Protein AF-A0A1H0C6Y5-F1 (afdb_monomer)

Foldseek 3Di:
DDPPCALVNLLVLLVVLLVLLVVLQVQLVCQQCVLVVVLCQLPDDDPSNPQDDPVSVVVSVVSVVSNVVSNVSSVVSNVSSVVSNVSSVVSNVSSVVNVVVVPD

Solvent-accessible surface area (backbone atoms only — not comparable to full-atom values): 5390 Å² total; per-residue (Å²): 139,75,82,72,70,46,40,67,52,27,42,50,54,20,50,55,27,43,52,51,20,52,52,29,44,57,50,20,63,55,43,39,57,66,42,52,64,62,39,55,58,49,66,34,63,77,95,66,42,83,62,70,58,75,66,39,53,54,50,37,52,52,48,47,52,50,34,52,53,30,36,50,54,17,51,51,31,44,53,49,22,51,51,29,44,52,50,19,51,52,29,40,53,52,17,56,54,45,53,66,64,72,72,116

Structure (mmCIF, N/CA/C/O backbone):
data_AF-A0A1H0C6Y5-F1
#
_entry.id   AF-A0A1H0C6Y5-F1
#
loop_
_atom_site.group_PDB
_atom_site.id
_atom_site.type_symbol
_atom_site.label_atom_id
_atom_site.label_alt_id
_atom_site.label_comp_id
_atom_site.label_asym_id
_atom_site.label_entity_id
_atom_site.label_seq_id
_atom_site.pdbx_PDB_ins_code
_atom_site.Cartn_x
_atom_site.Cartn_y
_atom_site.Cartn_z
_atom_site.occupancy
_atom_site.B_iso_or_equiv
_atom_site.auth_seq_id
_atom_site.auth_comp_id
_atom_site.auth_asym_id
_atom_site.auth_atom_id
_atom_site.pdbx_PDB_model_num
ATOM 1 N N . MET A 1 1 ? 29.349 15.113 -18.185 1.00 39.47 1 MET A N 1
ATOM 2 C CA . MET A 1 1 ? 28.407 14.756 -19.264 1.00 39.47 1 MET A CA 1
ATOM 3 C C . MET A 1 1 ? 28.394 13.240 -19.292 1.00 39.47 1 MET A C 1
ATOM 5 O O . MET A 1 1 ? 29.252 12.655 -19.919 1.00 39.47 1 MET A O 1
ATOM 9 N N . GLY A 1 2 ? 27.745 12.603 -18.328 1.00 46.69 2 GLY A N 1
ATOM 10 C CA . GLY A 1 2 ? 26.299 12.424 -18.304 1.00 46.69 2 GLY A CA 1
ATOM 11 C C . GLY A 1 2 ? 26.091 11.003 -18.797 1.00 46.69 2 GLY A C 1
ATOM 12 O O . GLY A 1 2 ? 25.801 10.836 -19.972 1.00 46.69 2 GLY A O 1
ATOM 13 N N . ASP A 1 3 ? 26.404 10.030 -17.934 1.00 46.56 3 ASP A N 1
ATOM 14 C CA . ASP A 1 3 ? 26.185 8.611 -18.199 1.00 46.56 3 ASP A CA 1
ATOM 15 C C . ASP A 1 3 ? 24.735 8.454 -18.651 1.00 46.56 3 ASP A C 1
ATOM 17 O O . ASP A 1 3 ? 23.801 8.573 -17.854 1.00 46.56 3 ASP A O 1
ATOM 21 N N . ASP A 1 4 ? 24.541 8.253 -19.952 1.00 57.56 4 ASP A N 1
ATOM 22 C CA . ASP A 1 4 ? 23.338 7.613 -20.442 1.00 57.56 4 ASP A CA 1
ATOM 23 C C . ASP A 1 4 ? 23.279 6.282 -19.695 1.00 57.56 4 ASP A C 1
ATOM 25 O O . ASP A 1 4 ? 24.073 5.381 -19.971 1.00 57.56 4 ASP A O 1
ATOM 29 N N . ASP A 1 5 ? 22.410 6.189 -18.680 1.00 66.31 5 ASP A N 1
ATOM 30 C CA . ASP A 1 5 ? 22.129 4.932 -17.994 1.00 66.31 5 ASP A CA 1
ATOM 31 C C . ASP A 1 5 ? 21.929 3.877 -19.084 1.00 66.31 5 ASP A C 1
ATOM 33 O O . ASP A 1 5 ? 20.954 3.937 -19.841 1.00 66.31 5 ASP A O 1
ATOM 37 N N . SER A 1 6 ? 22.881 2.947 -19.203 1.00 86.44 6 SER A N 1
ATOM 38 C CA . SER A 1 6 ? 22.817 1.907 -20.226 1.00 86.44 6 SER A CA 1
ATOM 39 C C . SER A 1 6 ? 21.456 1.210 -20.162 1.00 86.44 6 SER A C 1
ATOM 41 O O . SER A 1 6 ? 20.838 1.112 -19.096 1.00 86.44 6 SER A O 1
ATOM 43 N N . ALA A 1 7 ? 20.970 0.674 -21.282 1.00 89.94 7 ALA A N 1
ATOM 44 C CA . ALA A 1 7 ? 19.690 -0.033 -21.298 1.00 89.94 7 ALA A CA 1
ATOM 45 C C . ALA A 1 7 ? 19.621 -1.154 -20.236 1.00 89.94 7 ALA A C 1
ATOM 47 O O . ALA A 1 7 ? 18.554 -1.442 -19.690 1.00 89.94 7 ALA A O 1
ATOM 48 N N . ALA A 1 8 ? 20.766 -1.756 -19.899 1.00 91.06 8 ALA A N 1
ATOM 49 C CA . ALA A 1 8 ? 20.901 -2.702 -18.797 1.00 91.06 8 ALA A CA 1
ATOM 50 C C . ALA A 1 8 ? 20.633 -2.061 -17.421 1.00 91.06 8 ALA A C 1
ATOM 52 O O . ALA A 1 8 ? 19.880 -2.625 -16.625 1.00 91.06 8 ALA A O 1
ATOM 53 N N . GLU A 1 9 ? 21.179 -0.875 -17.147 1.00 92.81 9 GLU A N 1
ATOM 54 C CA . GLU A 1 9 ? 20.959 -0.156 -15.886 1.00 92.81 9 GLU A CA 1
ATOM 55 C C . GLU A 1 9 ? 19.504 0.308 -15.736 1.00 92.81 9 GLU A C 1
ATOM 57 O O . GLU A 1 9 ? 18.890 0.119 -14.683 1.00 92.81 9 GLU A O 1
ATOM 62 N N . LEU A 1 10 ? 18.898 0.820 -16.810 1.00 94.56 10 LEU A N 1
ATOM 63 C CA . LEU A 1 10 ? 17.480 1.194 -16.822 1.00 94.56 10 LEU A CA 1
ATOM 64 C C . LEU A 1 10 ? 16.574 -0.004 -16.492 1.00 94.56 10 LEU A C 1
ATOM 66 O O . LEU A 1 10 ? 15.675 0.103 -15.651 1.00 94.56 10 LEU A O 1
ATOM 70 N N . ARG A 1 11 ? 16.848 -1.174 -17.085 1.00 94.50 11 ARG A N 1
ATOM 71 C CA . ARG A 1 11 ? 16.137 -2.427 -16.773 1.00 94.50 11 ARG A CA 1
ATOM 72 C C . ARG A 1 11 ? 16.362 -2.882 -15.338 1.00 94.50 11 ARG A C 1
ATOM 74 O O . ARG A 1 11 ? 15.408 -3.293 -14.677 1.00 94.50 11 ARG A O 1
ATOM 81 N N . ARG A 1 12 ? 17.595 -2.783 -14.831 1.00 96.19 12 ARG A N 1
ATOM 82 C CA . ARG A 1 12 ? 17.921 -3.126 -13.439 1.00 96.19 12 ARG A CA 1
ATOM 83 C C . ARG A 1 12 ? 17.095 -2.282 -12.471 1.00 96.19 12 ARG A C 1
ATOM 85 O O . ARG A 1 12 ? 16.435 -2.827 -11.585 1.00 96.19 12 ARG A O 1
ATOM 92 N N . ARG A 1 13 ? 17.065 -0.963 -12.676 1.00 96.81 13 ARG A N 1
ATOM 93 C CA . ARG A 1 13 ? 16.271 -0.021 -11.873 1.00 96.81 13 ARG A CA 1
ATOM 94 C C . ARG A 1 13 ? 14.771 -0.319 -11.954 1.00 96.81 13 ARG A C 1
ATOM 96 O O . ARG A 1 13 ? 14.101 -0.330 -10.921 1.00 96.81 13 ARG A O 1
ATOM 103 N N . ALA A 1 14 ? 14.251 -0.626 -13.144 1.00 97.25 14 ALA A N 1
ATOM 104 C CA . ALA A 1 14 ? 12.861 -1.047 -13.317 1.00 97.25 14 ALA A CA 1
ATOM 105 C C . ALA A 1 14 ? 12.537 -2.323 -12.516 1.00 97.25 14 ALA A C 1
ATOM 107 O O . ALA A 1 14 ? 11.495 -2.399 -11.861 1.00 97.25 14 ALA A O 1
ATOM 108 N N . GLY A 1 15 ? 13.446 -3.304 -12.512 1.00 97.50 15 GLY A N 1
ATOM 109 C CA . GLY A 1 15 ? 13.334 -4.522 -11.704 1.00 97.50 15 GLY A CA 1
ATOM 110 C C . GLY A 1 15 ? 13.233 -4.226 -10.206 1.00 97.50 15 GLY A C 1
ATOM 111 O O . GLY A 1 15 ? 12.286 -4.667 -9.554 1.00 97.50 15 GLY A O 1
ATOM 112 N N . VAL A 1 16 ? 14.135 -3.389 -9.682 1.00 98.12 16 VAL A N 1
ATOM 113 C CA . VAL A 1 16 ? 14.128 -2.973 -8.267 1.00 98.12 16 VAL A CA 1
ATOM 114 C C . VAL A 1 16 ? 12.802 -2.313 -7.878 1.00 98.12 16 VAL A C 1
ATOM 116 O O . VAL A 1 16 ? 12.240 -2.628 -6.826 1.00 98.12 16 VAL A O 1
ATOM 119 N N . LEU A 1 17 ? 12.264 -1.436 -8.730 1.00 98.06 17 LEU A N 1
ATOM 120 C CA . LEU A 1 17 ? 10.974 -0.782 -8.493 1.00 98.06 17 LEU A CA 1
ATOM 121 C C . LEU A 1 17 ? 9.808 -1.779 -8.470 1.00 98.06 17 LEU A C 1
ATOM 123 O O . LEU A 1 17 ? 8.910 -1.660 -7.633 1.00 98.06 17 LEU A O 1
ATOM 127 N N . ARG A 1 18 ? 9.818 -2.796 -9.338 1.00 97.81 18 ARG A N 1
ATOM 128 C CA . ARG A 1 18 ? 8.792 -3.850 -9.316 1.00 97.81 18 ARG A CA 1
ATOM 129 C C . ARG A 1 18 ? 8.862 -4.709 -8.066 1.00 97.81 18 ARG A C 1
ATOM 131 O O . ARG A 1 18 ? 7.816 -5.033 -7.501 1.00 97.81 18 ARG A O 1
ATOM 138 N N . ASP A 1 19 ? 10.062 -5.054 -7.620 1.00 98.19 19 ASP A N 1
ATOM 139 C CA . ASP A 1 19 ? 10.242 -5.823 -6.392 1.00 98.19 19 ASP A CA 1
ATOM 140 C C . ASP A 1 19 ? 9.835 -5.010 -5.160 1.00 98.19 19 ASP A C 1
ATOM 142 O O . ASP A 1 19 ? 9.163 -5.532 -4.267 1.00 98.19 19 ASP A O 1
ATOM 146 N N . ALA A 1 20 ? 10.149 -3.711 -5.131 1.00 97.75 20 ALA A N 1
ATOM 147 C CA . ALA A 1 20 ? 9.635 -2.794 -4.118 1.00 97.75 20 ALA A CA 1
ATOM 148 C C . ALA A 1 20 ? 8.097 -2.760 -4.120 1.00 97.75 20 ALA A C 1
ATOM 150 O O . ALA A 1 20 ? 7.483 -2.954 -3.071 1.00 97.75 20 ALA A O 1
ATOM 151 N N . ALA A 1 21 ? 7.466 -2.633 -5.292 1.00 98.19 21 ALA A N 1
ATOM 152 C CA . ALA A 1 21 ? 6.009 -2.631 -5.417 1.00 98.19 21 ALA A CA 1
ATOM 153 C C . ALA A 1 21 ? 5.372 -3.953 -4.966 1.00 98.19 21 ALA A C 1
ATOM 155 O O . ALA A 1 21 ? 4.321 -3.945 -4.325 1.00 98.19 21 ALA A O 1
ATOM 156 N N . ARG A 1 22 ? 6.005 -5.096 -5.259 1.00 97.88 22 ARG A N 1
ATOM 157 C CA . ARG A 1 22 ? 5.553 -6.409 -4.775 1.00 97.88 22 ARG A CA 1
ATOM 158 C C . ARG A 1 22 ? 5.598 -6.475 -3.248 1.00 97.88 22 ARG A C 1
ATOM 160 O O . ARG A 1 22 ? 4.611 -6.866 -2.631 1.00 97.88 22 ARG A O 1
ATOM 167 N N . ARG A 1 23 ? 6.709 -6.054 -2.638 1.00 97.50 23 ARG A N 1
ATOM 168 C CA . ARG A 1 23 ? 6.858 -6.030 -1.174 1.00 97.50 23 ARG A CA 1
ATOM 169 C C . ARG A 1 23 ? 5.841 -5.104 -0.509 1.00 97.50 23 ARG A C 1
ATOM 171 O O . ARG A 1 23 ? 5.222 -5.514 0.466 1.00 97.50 23 ARG A O 1
ATOM 178 N N . ALA A 1 24 ? 5.615 -3.914 -1.064 1.00 97.00 24 ALA A N 1
ATOM 179 C CA . ALA A 1 24 ? 4.618 -2.977 -0.547 1.00 97.00 24 ALA A CA 1
ATOM 180 C C . ALA A 1 24 ? 3.195 -3.550 -0.594 1.00 97.00 24 ALA A C 1
ATOM 182 O O . ALA A 1 24 ? 2.476 -3.451 0.394 1.00 97.00 24 ALA A O 1
ATOM 183 N N . ARG A 1 25 ? 2.804 -4.225 -1.684 1.00 97.00 25 ARG A N 1
ATOM 184 C CA . ARG A 1 25 ? 1.496 -4.904 -1.773 1.00 97.00 25 ARG A CA 1
ATOM 185 C C . ARG A 1 25 ? 1.333 -5.996 -0.719 1.00 97.00 25 ARG A C 1
ATOM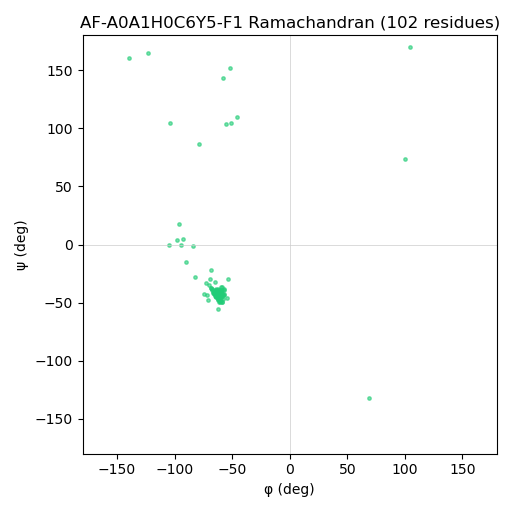 187 O O . ARG A 1 25 ? 0.288 -6.066 -0.081 1.00 97.00 25 ARG A O 1
ATOM 194 N N . ASN A 1 26 ? 2.365 -6.813 -0.513 1.00 95.69 26 ASN A N 1
ATOM 195 C CA . ASN A 1 26 ? 2.335 -7.868 0.501 1.00 95.69 26 ASN A CA 1
ATOM 196 C C . ASN A 1 26 ? 2.217 -7.283 1.917 1.00 95.69 26 ASN A C 1
ATOM 198 O O . ASN A 1 26 ? 1.427 -7.771 2.721 1.00 95.69 26 ASN A O 1
ATOM 202 N N . ALA A 1 27 ? 2.964 -6.215 2.209 1.00 95.19 27 ALA A N 1
ATOM 203 C CA . ALA A 1 27 ? 2.881 -5.523 3.491 1.00 95.19 27 ALA A CA 1
ATOM 204 C C . ALA A 1 27 ? 1.501 -4.880 3.705 1.00 95.19 27 ALA A C 1
ATOM 206 O O . ALA A 1 27 ? 0.912 -5.043 4.770 1.00 95.19 27 ALA A O 1
ATOM 207 N N . ALA A 1 28 ? 0.953 -4.212 2.685 1.00 95.38 28 ALA A N 1
ATOM 208 C CA . ALA A 1 28 ? -0.370 -3.596 2.739 1.00 95.38 28 ALA A CA 1
ATOM 209 C C . ALA A 1 28 ? -1.481 -4.624 3.004 1.00 95.38 28 ALA A C 1
ATOM 211 O O . ALA A 1 28 ? -2.364 -4.364 3.819 1.00 95.38 28 ALA A O 1
ATOM 212 N N . ALA A 1 29 ? -1.409 -5.804 2.377 1.00 91.56 29 ALA A N 1
ATOM 213 C CA . ALA A 1 29 ? -2.368 -6.884 2.603 1.00 91.56 29 ALA A CA 1
ATOM 214 C C . ALA A 1 29 ? -2.365 -7.376 4.061 1.00 91.56 29 ALA A C 1
ATOM 216 O O . ALA A 1 29 ? -3.425 -7.648 4.614 1.00 91.56 29 ALA A O 1
ATOM 217 N N . GLY A 1 30 ? -1.190 -7.460 4.694 1.00 91.31 30 GLY A N 1
ATOM 218 C CA . GLY A 1 30 ? -1.080 -7.840 6.104 1.00 91.31 30 GLY A CA 1
ATOM 219 C C . GLY A 1 30 ? -1.517 -6.734 7.067 1.00 91.31 30 GLY A C 1
ATOM 220 O O . GLY A 1 30 ? -2.208 -7.010 8.043 1.00 91.31 30 GLY A O 1
ATOM 221 N N . LEU A 1 31 ? -1.124 -5.485 6.794 1.00 90.12 31 LEU A N 1
ATOM 222 C CA . LEU A 1 31 ? -1.393 -4.338 7.667 1.00 90.12 31 LEU A CA 1
ATOM 223 C C . LEU A 1 31 ? -2.870 -3.943 7.672 1.00 90.12 31 LEU A C 1
ATOM 225 O O . LEU A 1 31 ? -3.431 -3.759 8.750 1.00 90.12 31 LEU A O 1
ATOM 229 N N . GLY A 1 32 ? -3.490 -3.834 6.492 1.00 84.25 32 GLY A N 1
ATOM 230 C CA . GLY A 1 32 ? -4.838 -3.282 6.352 1.00 84.25 32 GLY A CA 1
ATOM 231 C C . GLY A 1 32 ? -5.867 -4.040 7.185 1.00 84.25 32 GLY A C 1
ATOM 232 O O . GLY A 1 32 ? -6.649 -3.433 7.900 1.00 84.25 32 GLY A O 1
ATOM 233 N N . THR A 1 33 ? -5.811 -5.371 7.192 1.00 88.94 33 THR A N 1
ATOM 234 C CA . THR A 1 33 ? -6.828 -6.187 7.870 1.00 88.94 33 THR A CA 1
ATOM 235 C C . THR A 1 33 ? -6.424 -6.662 9.264 1.00 88.94 33 THR A C 1
ATOM 237 O O . THR A 1 33 ? -7.161 -7.427 9.889 1.00 88.94 33 THR A O 1
ATOM 240 N N . TYR A 1 34 ? -5.256 -6.254 9.776 1.00 92.19 34 TYR A N 1
ATOM 241 C CA . TYR A 1 34 ? -4.680 -6.824 11.001 1.00 92.19 34 TYR A CA 1
ATOM 242 C C . TYR A 1 34 ? -5.593 -6.664 12.227 1.00 92.19 34 TYR A C 1
ATOM 244 O O . TYR A 1 34 ? -5.685 -7.562 13.066 1.00 92.19 34 TYR A O 1
ATOM 252 N N . LEU A 1 35 ? -6.298 -5.532 12.328 1.00 93.75 35 LEU A N 1
ATOM 253 C CA . LEU A 1 35 ? -7.169 -5.220 13.465 1.00 93.75 35 LEU A CA 1
ATOM 254 C C . LEU A 1 35 ? -8.666 -5.365 13.172 1.00 93.75 35 LEU A C 1
ATOM 256 O O . LEU A 1 35 ? -9.461 -5.192 14.094 1.00 93.75 35 LEU A O 1
ATOM 260 N N . ASP A 1 36 ? -9.075 -5.741 11.960 1.00 91.50 36 ASP A N 1
ATOM 261 C CA . ASP A 1 36 ? -10.496 -5.795 11.583 1.00 91.50 36 ASP A CA 1
ATOM 262 C C . ASP A 1 36 ? -11.291 -6.779 12.450 1.00 91.50 36 ASP A C 1
ATOM 264 O O . ASP A 1 36 ? -12.369 -6.458 12.953 1.00 91.50 36 ASP A O 1
ATOM 268 N N . GLY A 1 37 ? -10.738 -7.973 12.686 1.00 91.00 37 GLY A N 1
ATOM 269 C CA . GLY A 1 37 ? -11.353 -8.989 13.543 1.00 91.00 37 GLY A CA 1
ATOM 270 C C . GLY A 1 37 ? -11.508 -8.528 15.000 1.00 91.00 37 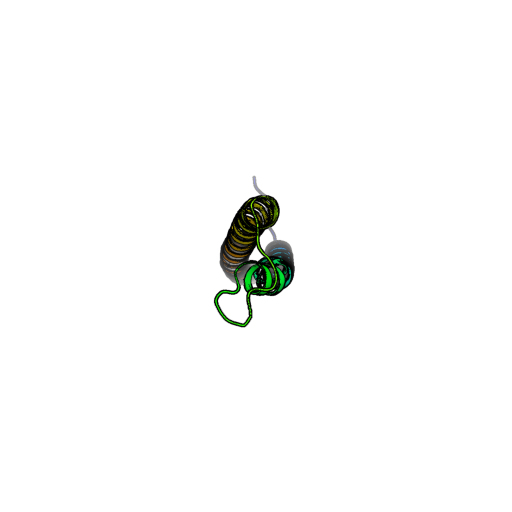GLY A C 1
ATOM 271 O O . GLY A 1 37 ? -12.625 -8.559 15.526 1.00 91.00 37 GLY A O 1
ATOM 272 N N . PRO A 1 38 ? -10.420 -8.095 15.666 1.00 91.06 38 PRO A N 1
ATOM 273 C CA . PRO A 1 38 ? -10.481 -7.509 17.002 1.00 91.06 38 PRO A CA 1
ATOM 274 C C . PRO A 1 38 ? -11.447 -6.323 17.117 1.00 91.06 38 PRO A C 1
ATOM 276 O O . PRO A 1 38 ? -12.252 -6.304 18.047 1.00 91.06 38 PRO A O 1
ATOM 279 N N . VAL A 1 39 ? -11.423 -5.375 16.169 1.00 92.12 39 VAL A N 1
ATOM 280 C CA . VAL A 1 39 ? -12.345 -4.225 16.155 1.00 92.12 39 VAL A CA 1
ATOM 281 C C . VAL A 1 39 ? -13.785 -4.699 16.057 1.00 92.12 39 VAL A C 1
ATOM 283 O O . VAL A 1 39 ? -14.593 -4.298 16.885 1.00 92.12 39 VAL A O 1
ATOM 286 N N . LYS A 1 40 ? -14.101 -5.598 15.116 1.00 91.38 40 LYS A N 1
ATOM 287 C CA . LYS A 1 40 ? -15.456 -6.135 14.928 1.00 91.38 40 LYS A CA 1
ATOM 288 C C . LYS A 1 40 ? -16.005 -6.804 16.189 1.00 91.38 40 LYS A C 1
ATOM 290 O O . LYS A 1 40 ? -17.186 -6.672 16.488 1.00 91.38 40 LYS A O 1
ATOM 295 N N . LYS A 1 41 ? -15.161 -7.533 16.926 1.00 89.75 41 LYS A N 1
ATOM 296 C CA . LYS A 1 41 ? -15.555 -8.167 18.194 1.00 89.75 41 LYS A CA 1
ATOM 297 C C . LYS A 1 41 ? -15.752 -7.137 19.307 1.00 89.75 41 LYS A C 1
ATOM 299 O O . LYS A 1 41 ? -16.724 -7.227 20.046 1.00 89.75 41 LYS A O 1
ATOM 304 N N . ALA A 1 42 ? -14.849 -6.164 19.417 1.00 89.25 42 ALA A N 1
ATOM 305 C CA . ALA A 1 42 ? -14.913 -5.125 20.443 1.00 89.25 42 ALA A CA 1
ATOM 306 C C . ALA A 1 42 ? -16.081 -4.145 20.228 1.00 89.25 42 ALA A C 1
ATOM 308 O O . ALA A 1 42 ? -16.629 -3.624 21.195 1.00 89.25 42 ALA A O 1
ATOM 309 N N . SER A 1 43 ? -16.488 -3.916 18.976 1.00 89.06 43 SER A N 1
ATOM 310 C CA . SER A 1 43 ? -17.605 -3.040 18.607 1.00 89.06 43 SER A CA 1
ATOM 311 C C . SER A 1 43 ? -18.951 -3.758 18.465 1.00 89.06 43 SER A C 1
ATOM 313 O O . SER A 1 43 ? -19.932 -3.126 18.070 1.00 89.06 43 SER A O 1
ATOM 315 N N . ALA A 1 44 ? -19.022 -5.058 18.776 1.00 89.56 44 ALA A N 1
ATOM 316 C CA . ALA A 1 44 ? -20.255 -5.831 18.686 1.00 89.56 44 ALA A CA 1
ATOM 317 C C . ALA A 1 44 ? -21.368 -5.223 19.558 1.00 89.56 44 ALA A C 1
ATOM 319 O O . ALA A 1 44 ? -21.123 -4.7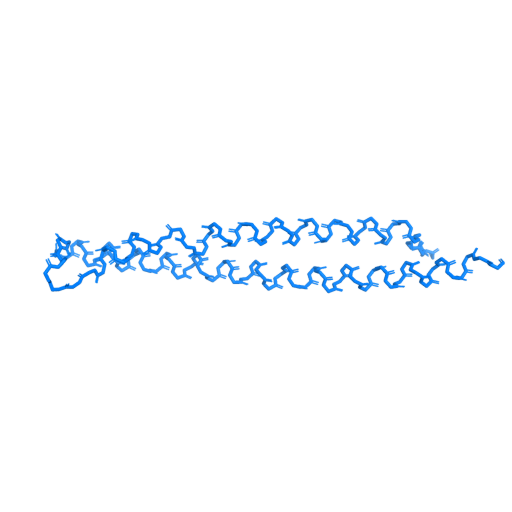33 20.661 1.00 89.56 44 ALA A O 1
ATOM 320 N N . THR A 1 45 ? -22.608 -5.270 19.073 1.00 85.81 45 THR A N 1
ATOM 321 C CA . THR A 1 45 ? -23.788 -4.724 19.758 1.00 85.81 45 THR A CA 1
ATOM 322 C C . THR A 1 45 ? -24.851 -5.803 19.971 1.00 85.81 45 THR A C 1
ATOM 324 O O . THR A 1 45 ? -24.802 -6.887 19.391 1.00 85.81 45 THR A O 1
ATOM 327 N N . GLY A 1 46 ? -25.825 -5.531 20.844 1.00 84.50 46 GLY A N 1
ATOM 328 C CA . GLY A 1 46 ? -26.943 -6.444 21.085 1.00 84.50 46 GLY A CA 1
ATOM 329 C C . GLY A 1 46 ? -26.526 -7.737 21.793 1.00 84.50 46 GLY A C 1
ATOM 330 O O . GLY A 1 46 ? -25.842 -7.694 22.815 1.00 84.50 46 GLY A O 1
ATOM 331 N N . LYS A 1 47 ? -26.982 -8.882 21.270 1.00 82.38 47 LYS A N 1
ATOM 332 C CA . LYS A 1 47 ? -26.787 -10.209 21.888 1.00 82.38 47 LYS A CA 1
ATOM 333 C C . LYS A 1 47 ? -25.329 -10.684 21.870 1.00 82.38 47 LYS A C 1
ATOM 335 O O . LYS A 1 47 ? -24.958 -11.479 22.724 1.00 82.38 47 LYS A O 1
ATOM 340 N N . ASP A 1 48 ? -24.512 -10.142 20.969 1.00 79.75 48 ASP A N 1
ATOM 341 C CA . ASP A 1 48 ? -23.093 -10.497 20.825 1.00 79.75 48 ASP A CA 1
ATOM 342 C C . ASP A 1 48 ? -22.163 -9.556 21.614 1.00 79.75 48 ASP A C 1
ATOM 344 O O . ASP A 1 48 ? -20.941 -9.721 21.625 1.00 79.75 48 ASP A O 1
ATOM 348 N N . GLN A 1 49 ? -22.727 -8.554 22.298 1.00 86.38 49 GLN A N 1
ATOM 349 C CA . GLN A 1 49 ? -21.970 -7.587 23.086 1.00 86.38 49 GLN A CA 1
ATOM 350 C C . GLN A 1 49 ? -21.564 -8.184 24.441 1.00 86.38 49 GLN A C 1
ATOM 352 O O . GLN A 1 49 ? -22.244 -7.995 25.451 1.00 86.38 49 GLN A O 1
ATOM 357 N N . ILE A 1 50 ? -20.424 -8.871 24.468 1.00 84.12 50 ILE A N 1
ATOM 358 C CA . ILE A 1 50 ? -19.797 -9.386 25.701 1.00 84.12 50 ILE A CA 1
ATOM 359 C C . ILE A 1 50 ? -18.805 -8.392 26.333 1.00 84.12 50 ILE A C 1
ATOM 361 O O . ILE A 1 50 ? -18.424 -8.536 27.491 1.00 84.12 50 ILE A O 1
ATOM 365 N N . TRP A 1 51 ? -18.394 -7.372 25.577 1.00 88.94 51 TRP A N 1
ATOM 366 C CA . TRP A 1 51 ? -17.417 -6.353 25.961 1.00 88.94 51 TRP A CA 1
ATOM 367 C C . TRP A 1 51 ? -18.131 -5.035 26.292 1.00 88.94 51 TRP A C 1
ATOM 369 O O . TRP A 1 51 ? -18.628 -4.360 25.390 1.00 88.94 51 TRP A O 1
ATOM 379 N N . LYS A 1 52 ? -18.253 -4.690 27.585 1.00 88.50 52 LYS A N 1
ATOM 380 C CA . LYS A 1 52 ? -19.011 -3.514 28.065 1.00 88.50 52 LYS A CA 1
ATOM 381 C C . LYS A 1 52 ? -18.309 -2.782 29.209 1.00 88.50 52 LYS A C 1
ATOM 383 O O . LYS A 1 52 ? -17.472 -3.349 29.905 1.00 88.50 52 LYS A O 1
ATOM 388 N N . GLY A 1 53 ? -18.707 -1.529 29.418 1.00 89.81 53 GLY A N 1
ATOM 389 C CA . GLY A 1 53 ? -18.231 -0.658 30.492 1.00 89.81 53 GLY A CA 1
ATOM 390 C C . GLY A 1 53 ? -17.239 0.412 30.014 1.00 89.81 53 GLY A C 1
ATOM 391 O O . GLY A 1 53 ? -16.742 0.341 28.890 1.00 89.81 53 GLY A O 1
ATOM 392 N N . PRO A 1 54 ? -16.899 1.397 30.863 1.00 90.06 54 PRO A N 1
ATOM 393 C CA . PRO A 1 54 ? -16.099 2.557 30.451 1.00 90.06 54 PRO A CA 1
ATOM 394 C C . PRO A 1 54 ? -14.716 2.192 29.891 1.00 90.06 54 PRO A C 1
ATOM 396 O O . PRO A 1 54 ? -14.225 2.789 28.932 1.00 90.06 54 PRO A O 1
ATOM 399 N N . TRP A 1 55 ? -14.083 1.162 30.460 1.00 89.25 55 TRP A N 1
ATOM 400 C CA . TRP A 1 55 ? -12.800 0.663 29.964 1.00 89.25 55 TRP A CA 1
ATOM 401 C C . TRP A 1 55 ? -12.929 -0.044 28.607 1.00 89.25 55 TRP A C 1
ATOM 403 O O . TRP A 1 55 ? -12.052 0.092 27.749 1.00 89.25 55 TRP A O 1
ATOM 413 N N . ALA A 1 56 ? -14.045 -0.743 28.387 1.00 90.31 56 ALA A N 1
ATOM 414 C CA . ALA A 1 56 ? -14.344 -1.387 27.118 1.00 90.31 56 ALA A CA 1
ATOM 415 C C . ALA A 1 56 ? -14.539 -0.350 26.004 1.00 90.31 56 ALA A C 1
ATOM 417 O O . ALA A 1 56 ? -13.974 -0.498 24.920 1.00 90.31 56 ALA A O 1
ATOM 418 N N . GLU A 1 57 ? -15.254 0.739 26.283 1.00 89.81 57 GLU A N 1
ATOM 419 C CA . GLU A 1 57 ? -15.446 1.853 25.347 1.00 89.81 57 GLU A CA 1
ATOM 420 C C . GLU A 1 57 ? -14.119 2.528 24.976 1.00 89.81 57 GLU A C 1
ATOM 422 O O . GLU A 1 57 ? -13.808 2.678 23.791 1.00 89.81 57 GLU A O 1
ATOM 427 N N . SER A 1 58 ? -13.294 2.874 25.971 1.00 92.88 58 SER A N 1
ATOM 428 C CA . SER A 1 58 ? -11.988 3.516 25.752 1.00 92.88 58 SER A CA 1
ATOM 429 C C . SER A 1 58 ? -11.033 2.634 24.936 1.00 92.88 58 SER A C 1
ATOM 431 O O . SER A 1 58 ? -10.416 3.081 23.959 1.00 92.88 58 SER A O 1
ATOM 433 N N . THR A 1 59 ? -10.959 1.348 25.284 1.00 93.00 59 THR A N 1
ATOM 434 C CA . THR A 1 59 ? -10.147 0.362 24.562 1.00 93.00 59 THR A CA 1
ATOM 435 C C . THR A 1 59 ? -10.638 0.185 23.127 1.00 93.00 59 THR A C 1
ATOM 437 O O . THR A 1 59 ? -9.830 0.209 22.199 1.00 93.00 59 THR A O 1
ATOM 440 N N . THR A 1 60 ? -11.953 0.079 22.919 1.00 93.25 60 THR A N 1
ATOM 441 C CA . THR A 1 60 ? -12.550 -0.057 21.580 1.00 93.25 60 THR A CA 1
ATOM 442 C C . THR A 1 60 ? -12.259 1.169 20.724 1.00 93.25 60 THR A C 1
ATOM 444 O O . THR A 1 60 ? -11.849 1.029 19.576 1.00 93.25 60 THR A O 1
ATOM 447 N N . LYS A 1 61 ? -12.370 2.378 21.287 1.00 94.25 61 LYS A N 1
ATOM 448 C CA . LYS A 1 61 ? -12.023 3.621 20.586 1.00 94.25 61 LYS A CA 1
ATOM 449 C C . LYS A 1 61 ? -10.552 3.648 20.166 1.00 94.25 61 LYS A C 1
ATOM 451 O O . LYS A 1 61 ? -10.240 4.003 19.030 1.00 94.25 61 LYS A O 1
ATOM 456 N N . THR A 1 62 ? -9.653 3.242 21.061 1.00 94.81 62 THR A N 1
ATOM 457 C CA . THR A 1 62 ? -8.214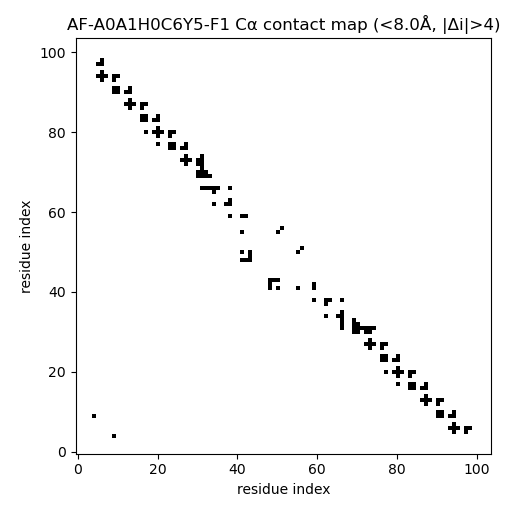 3.149 20.768 1.00 94.81 62 THR A CA 1
ATOM 458 C C . THR A 1 62 ? -7.937 2.129 19.664 1.00 94.81 62 THR A C 1
ATOM 460 O O . THR A 1 62 ? -7.160 2.399 18.749 1.00 94.81 62 THR A O 1
ATOM 463 N N . LEU A 1 63 ? -8.595 0.972 19.723 1.00 94.31 63 LEU A N 1
ATOM 464 C CA . LEU A 1 63 ? -8.454 -0.096 18.741 1.00 94.31 63 LEU A CA 1
ATOM 465 C C . LEU A 1 63 ? -8.962 0.333 17.357 1.00 94.31 63 LEU A C 1
ATOM 467 O O . LEU A 1 63 ? -8.262 0.128 16.368 1.00 94.31 63 LEU A O 1
ATOM 471 N N . SER A 1 64 ? -10.120 0.994 17.291 1.00 93.62 64 SER A N 1
ATOM 472 C CA . SER A 1 64 ? -10.672 1.554 16.052 1.00 93.62 64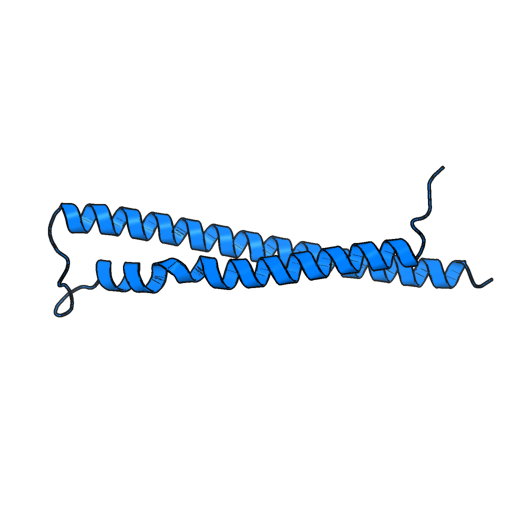 SER A CA 1
ATOM 473 C C . SER A 1 64 ? -9.764 2.626 15.450 1.00 93.62 64 SER A C 1
ATOM 475 O O . SER A 1 64 ? -9.528 2.617 14.245 1.00 93.62 64 SER A O 1
ATOM 477 N N . SER A 1 65 ? -9.200 3.511 16.281 1.00 95.31 65 SER A N 1
ATOM 478 C CA . SER A 1 65 ? -8.237 4.525 15.830 1.00 95.31 65 SER A CA 1
ATOM 479 C C . SER A 1 65 ? -6.991 3.883 15.212 1.00 95.31 65 SER A C 1
ATOM 481 O O . SER A 1 65 ? -6.620 4.197 14.083 1.00 95.31 65 SER A O 1
ATOM 483 N N . ARG A 1 66 ? -6.399 2.895 15.898 1.00 95.31 66 ARG A N 1
ATOM 484 C CA . ARG A 1 66 ? -5.242 2.146 15.382 1.00 95.31 66 ARG A CA 1
ATOM 485 C C . ARG A 1 66 ? -5.566 1.388 14.097 1.00 95.31 66 ARG A C 1
ATOM 487 O O . ARG A 1 66 ? -4.742 1.384 13.190 1.00 95.31 66 ARG A O 1
ATOM 494 N N . SER A 1 67 ? -6.747 0.775 14.006 1.00 94.62 67 SER A N 1
ATOM 495 C CA . SER A 1 67 ? -7.197 0.109 12.779 1.00 94.62 67 SER A CA 1
ATOM 496 C C . SER A 1 67 ? -7.265 1.096 11.614 1.00 94.62 67 SER A C 1
ATOM 498 O O . SER A 1 67 ? -6.694 0.840 10.558 1.00 94.62 67 SER A O 1
ATOM 500 N N . SER A 1 68 ? -7.842 2.283 11.831 1.00 94.75 68 SER A N 1
ATOM 501 C CA . SER A 1 68 ? -7.864 3.337 10.814 1.00 94.75 68 SER A CA 1
ATOM 502 C C . SER A 1 68 ? -6.459 3.752 10.372 1.00 94.75 68 SER A C 1
ATOM 504 O O . SER A 1 68 ? -6.235 3.924 9.179 1.00 94.75 68 SER A O 1
ATOM 506 N N . THR A 1 69 ? -5.505 3.894 11.298 1.00 95.94 69 THR A N 1
ATOM 507 C CA . THR A 1 69 ? -4.109 4.202 10.948 1.00 95.94 69 THR A CA 1
ATOM 508 C C . THR A 1 69 ? -3.487 3.111 10.079 1.00 95.94 69 THR A 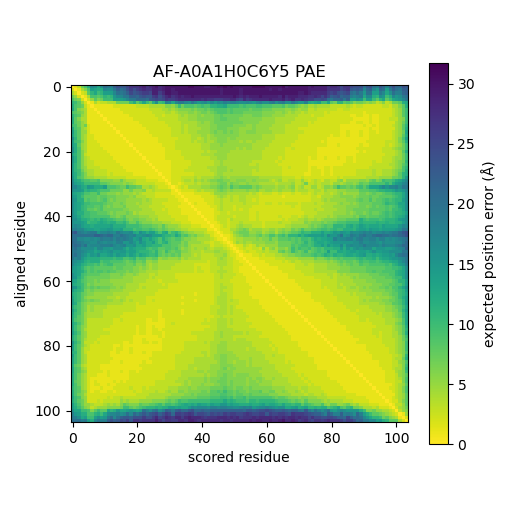C 1
ATOM 510 O O . THR A 1 69 ? -2.836 3.426 9.085 1.00 95.94 69 THR A O 1
ATOM 513 N N . LEU A 1 70 ? -3.705 1.835 10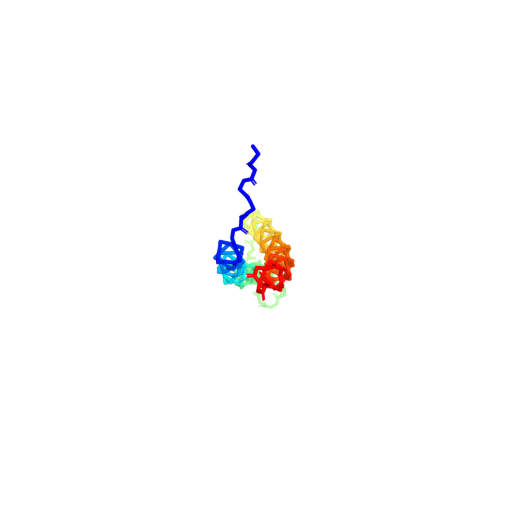.413 1.00 95.81 70 LEU A N 1
ATOM 514 C CA . LEU A 1 70 ? -3.190 0.712 9.625 1.00 95.81 70 LEU A CA 1
ATOM 515 C C . LEU A 1 70 ? -3.801 0.662 8.221 1.00 95.81 70 LEU A C 1
ATOM 517 O O . LEU A 1 70 ? -3.074 0.427 7.256 1.00 95.81 70 LEU A O 1
ATOM 521 N N . HIS A 1 71 ? -5.101 0.944 8.093 1.00 95.31 71 HIS A N 1
ATOM 522 C CA . HIS A 1 71 ? -5.771 1.078 6.797 1.00 95.31 71 HIS A CA 1
ATOM 523 C C . HIS A 1 71 ? -5.162 2.202 5.954 1.00 95.31 71 HIS A C 1
ATOM 525 O O . HIS A 1 71 ? -4.861 1.981 4.781 1.00 95.31 71 HIS A O 1
ATOM 531 N N . THR A 1 72 ? -4.905 3.375 6.542 1.00 96.38 72 THR A N 1
ATOM 532 C CA . THR A 1 72 ? -4.234 4.483 5.841 1.00 96.38 72 THR A CA 1
ATOM 533 C C . THR A 1 72 ? -2.833 4.087 5.379 1.00 96.38 72 THR A C 1
ATOM 535 O O . THR A 1 72 ? -2.516 4.242 4.205 1.00 96.38 72 THR A O 1
ATOM 538 N N . MET A 1 73 ? -2.017 3.490 6.254 1.00 96.56 73 MET A N 1
ATOM 539 C CA . MET A 1 73 ? -0.668 3.035 5.891 1.00 96.56 73 MET A CA 1
ATOM 540 C C . MET A 1 73 ? -0.691 1.997 4.761 1.00 96.56 73 MET A C 1
ATOM 542 O O . MET A 1 73 ? 0.147 2.034 3.859 1.00 96.56 73 MET A O 1
ATOM 546 N N . ALA A 1 74 ? -1.648 1.066 4.790 1.00 97.19 74 ALA A N 1
ATOM 547 C CA . ALA A 1 74 ? -1.830 0.092 3.723 1.00 97.19 74 ALA A CA 1
ATOM 548 C C . ALA A 1 74 ? -2.224 0.770 2.399 1.00 97.19 74 ALA A C 1
ATOM 550 O O . ALA A 1 74 ? -1.681 0.423 1.349 1.00 97.19 74 ALA A O 1
ATOM 551 N N . ALA A 1 75 ? -3.120 1.759 2.438 1.00 97.06 75 ALA A N 1
ATOM 552 C CA . ALA A 1 75 ? -3.518 2.527 1.261 1.00 97.06 75 ALA A CA 1
ATOM 553 C C . ALA A 1 75 ? -2.345 3.327 0.665 1.00 97.06 75 ALA A C 1
ATOM 555 O O . ALA A 1 75 ? -2.147 3.297 -0.553 1.00 97.06 75 ALA A O 1
ATOM 556 N N . ASP A 1 76 ? -1.531 3.965 1.506 1.00 97.56 76 ASP A N 1
ATOM 557 C CA . ASP A 1 76 ? -0.341 4.711 1.084 1.00 97.56 76 ASP A CA 1
ATOM 558 C C . ASP A 1 76 ? 0.684 3.786 0.411 1.00 97.56 76 ASP A C 1
ATOM 560 O O . ASP A 1 76 ? 1.157 4.071 -0.692 1.00 97.56 76 ASP A O 1
ATOM 564 N N . LEU A 1 77 ? 0.943 2.608 0.993 1.00 96.88 77 LEU A N 1
ATOM 565 C CA . LEU A 1 77 ? 1.809 1.589 0.387 1.00 96.88 77 LEU A CA 1
ATOM 566 C C . LEU A 1 77 ? 1.302 1.124 -0.985 1.00 96.88 77 LEU A C 1
ATOM 568 O O . LEU A 1 77 ? 2.096 0.899 -1.902 1.00 96.88 77 LEU A O 1
ATOM 572 N N . LEU A 1 78 ? -0.014 0.971 -1.154 1.00 98.12 78 LEU A N 1
ATOM 573 C CA . LEU A 1 78 ? -0.607 0.616 -2.446 1.00 98.12 78 LEU A CA 1
ATOM 574 C C . LEU A 1 78 ? -0.465 1.749 -3.471 1.00 98.12 78 LEU A C 1
ATOM 576 O O . LEU A 1 78 ? -0.207 1.479 -4.651 1.00 98.12 78 LEU A O 1
ATOM 580 N N . ALA A 1 79 ? -0.598 3.003 -3.036 1.00 98.12 79 ALA A N 1
ATOM 581 C CA . ALA A 1 79 ? -0.385 4.170 -3.884 1.00 98.12 79 ALA A CA 1
ATOM 582 C C . ALA A 1 79 ? 1.076 4.259 -4.355 1.00 98.12 79 ALA A C 1
ATOM 584 O O . ALA A 1 79 ? 1.324 4.426 -5.555 1.00 98.12 79 ALA A O 1
ATOM 585 N N . ASP A 1 80 ? 2.037 4.057 -3.455 1.00 97.75 80 ASP A N 1
ATOM 586 C CA . ASP A 1 80 ? 3.463 4.031 -3.788 1.00 97.75 80 ASP A CA 1
ATOM 587 C C . ASP A 1 80 ? 3.814 2.862 -4.711 1.00 97.75 80 ASP A C 1
ATOM 589 O O . ASP A 1 80 ? 4.482 3.053 -5.731 1.00 97.75 80 ASP A O 1
ATOM 593 N N . ALA A 1 81 ? 3.267 1.669 -4.457 1.00 98.19 81 ALA A N 1
ATOM 594 C CA . ALA A 1 81 ? 3.440 0.521 -5.343 1.00 98.19 81 ALA A CA 1
ATOM 595 C C . ALA A 1 81 ? 2.957 0.814 -6.775 1.00 98.19 81 ALA A C 1
ATOM 597 O O . ALA A 1 81 ? 3.592 0.394 -7.747 1.00 98.19 81 ALA A O 1
ATOM 598 N N . LYS A 1 82 ? 1.849 1.551 -6.934 1.00 98.06 82 LYS A N 1
ATOM 599 C CA . LYS A 1 82 ? 1.353 1.983 -8.252 1.00 98.06 82 LYS A CA 1
ATOM 600 C C . LYS A 1 82 ? 2.319 2.963 -8.926 1.00 98.06 82 LYS A C 1
ATOM 602 O O . LYS A 1 82 ? 2.581 2.826 -10.126 1.00 98.06 82 LYS A O 1
ATOM 607 N N . ARG A 1 83 ? 2.870 3.922 -8.174 1.00 98.31 83 ARG A N 1
ATOM 608 C CA . ARG A 1 83 ? 3.861 4.890 -8.680 1.00 98.31 83 ARG A CA 1
ATOM 609 C C . ARG A 1 83 ? 5.135 4.189 -9.147 1.00 98.31 83 ARG A C 1
ATOM 611 O O . ARG A 1 83 ? 5.575 4.435 -10.266 1.00 98.31 83 ARG A O 1
ATOM 618 N N . TRP A 1 84 ? 5.671 3.259 -8.359 1.00 98.25 84 TRP A N 1
ATOM 619 C CA . TRP A 1 84 ? 6.870 2.499 -8.725 1.00 98.25 84 TRP A CA 1
ATOM 620 C C . TRP A 1 84 ? 6.664 1.614 -9.952 1.00 98.25 84 TRP A C 1
ATOM 622 O O . TRP A 1 84 ? 7.544 1.558 -10.802 1.00 98.25 84 TRP A O 1
ATOM 632 N N . VAL A 1 85 ? 5.504 0.964 -10.098 1.00 98.25 85 VAL A N 1
ATOM 633 C CA . VAL A 1 85 ? 5.200 0.193 -11.318 1.00 98.25 85 VAL A CA 1
ATOM 634 C C . VAL A 1 85 ? 5.119 1.092 -12.550 1.00 98.25 85 VAL A C 1
ATOM 636 O O . VAL A 1 85 ? 5.616 0.715 -13.608 1.00 98.25 85 VAL A O 1
ATOM 639 N N . THR A 1 86 ? 4.529 2.279 -12.411 1.00 98.25 86 THR A N 1
ATOM 640 C CA . THR A 1 86 ? 4.459 3.257 -13.506 1.00 98.25 86 THR A CA 1
ATOM 641 C C . THR A 1 86 ? 5.858 3.705 -13.924 1.00 98.25 86 THR A C 1
ATOM 643 O O . THR A 1 86 ? 6.180 3.709 -15.110 1.00 98.25 86 THR A O 1
ATOM 646 N N . GLU A 1 87 ? 6.711 4.034 -12.955 1.00 97.81 87 GLU A N 1
ATOM 647 C CA . GLU A 1 87 ? 8.080 4.464 -13.232 1.00 97.81 87 GLU A CA 1
ATOM 648 C C . GLU A 1 87 ? 8.944 3.325 -13.792 1.00 97.81 87 GLU A C 1
ATOM 650 O O . GLU A 1 87 ? 9.709 3.541 -14.727 1.00 97.81 87 GLU A O 1
ATOM 655 N N . ALA A 1 88 ? 8.762 2.091 -13.315 1.00 97.62 88 ALA A N 1
ATOM 656 C CA . ALA A 1 88 ? 9.409 0.916 -13.894 1.00 97.62 88 ALA A CA 1
ATOM 657 C C . ALA A 1 88 ? 9.072 0.755 -15.386 1.00 97.62 88 ALA A C 1
ATOM 659 O O . ALA A 1 88 ? 9.970 0.491 -16.180 1.00 97.62 88 ALA A O 1
ATOM 660 N N . GLY A 1 89 ? 7.809 0.965 -15.775 1.00 97.38 89 GLY A N 1
ATOM 661 C CA . GLY A 1 89 ? 7.401 0.948 -17.184 1.00 97.38 89 GLY A CA 1
ATOM 662 C C . GLY A 1 89 ? 8.110 2.022 -18.014 1.00 97.38 89 GLY A C 1
ATOM 663 O O . GLY A 1 89 ? 8.664 1.723 -19.066 1.00 97.38 89 GLY A O 1
ATOM 664 N N . ARG A 1 90 ? 8.198 3.254 -17.496 1.00 97.44 90 ARG A N 1
ATOM 665 C CA . ARG A 1 90 ? 8.928 4.346 -18.167 1.00 97.44 90 ARG A CA 1
ATOM 666 C C . ARG A 1 90 ? 10.412 4.040 -18.351 1.00 97.44 90 ARG A C 1
ATOM 668 O O . ARG A 1 90 ? 10.976 4.355 -19.395 1.00 97.44 90 ARG A O 1
ATOM 675 N N . LEU A 1 91 ? 11.054 3.441 -17.347 1.00 96.06 91 LEU A N 1
ATOM 676 C CA . LEU A 1 91 ? 12.460 3.045 -17.433 1.00 96.06 91 LEU A CA 1
ATOM 677 C C . LEU A 1 91 ? 12.678 1.963 -18.491 1.00 96.06 91 LEU A C 1
ATOM 679 O O . LEU A 1 91 ? 13.658 2.019 -19.227 1.00 96.06 91 LEU A O 1
ATOM 683 N N . GLU A 1 92 ? 11.760 1.008 -18.612 1.00 96.00 92 GLU A N 1
ATOM 684 C CA . GLU A 1 92 ? 11.836 -0.000 -19.668 1.00 96.00 92 GLU A CA 1
ATOM 685 C C . GLU A 1 92 ? 11.632 0.575 -21.058 1.00 96.00 92 GLU A C 1
ATOM 687 O O . GLU A 1 92 ? 12.314 0.150 -21.987 1.00 96.00 92 GLU A O 1
ATOM 692 N N . ASP A 1 93 ? 10.725 1.533 -21.218 1.00 95.38 93 ASP A N 1
ATOM 693 C CA . ASP A 1 93 ? 10.526 2.192 -22.506 1.00 95.38 93 ASP A CA 1
ATOM 694 C C . ASP A 1 93 ? 11.771 2.996 -22.901 1.00 95.38 93 ASP A C 1
ATOM 696 O O . ASP A 1 93 ? 12.266 2.849 -24.019 1.00 95.38 93 ASP A O 1
ATOM 700 N N . ARG A 1 94 ? 12.387 3.710 -21.948 1.00 93.69 94 ARG A N 1
ATOM 701 C CA . ARG A 1 94 ? 13.699 4.346 -22.151 1.00 93.69 94 ARG A CA 1
ATOM 702 C C . ARG A 1 94 ? 14.790 3.332 -22.506 1.00 93.69 94 ARG A C 1
ATOM 704 O O . ARG A 1 94 ? 15.607 3.613 -23.376 1.00 93.69 94 ARG A O 1
ATOM 711 N N . ALA A 1 95 ? 14.801 2.159 -21.870 1.00 92.69 95 ALA A N 1
ATOM 712 C CA . ALA A 1 95 ? 15.770 1.104 -22.168 1.00 92.69 95 ALA A CA 1
ATOM 713 C C . ALA A 1 95 ? 15.599 0.556 -23.591 1.00 92.69 95 ALA A C 1
ATOM 715 O O . ALA A 1 95 ? 16.584 0.365 -24.298 1.00 92.69 95 ALA A O 1
ATOM 716 N N . LYS A 1 96 ? 14.351 0.343 -24.033 1.00 93.00 96 LYS A N 1
ATOM 717 C CA . LYS A 1 96 ? 14.047 -0.075 -25.412 1.00 93.00 96 LYS A CA 1
ATOM 718 C C . LYS A 1 96 ? 14.531 0.961 -26.422 1.00 93.00 96 LYS A C 1
ATOM 720 O O . LYS A 1 96 ? 15.039 0.588 -27.473 1.00 93.00 96 LYS A O 1
ATOM 725 N N . ASP A 1 97 ? 14.364 2.245 -26.126 1.00 91.69 97 ASP A N 1
ATOM 726 C CA . ASP A 1 97 ? 14.799 3.313 -27.025 1.00 91.69 97 ASP A CA 1
ATOM 727 C C . ASP A 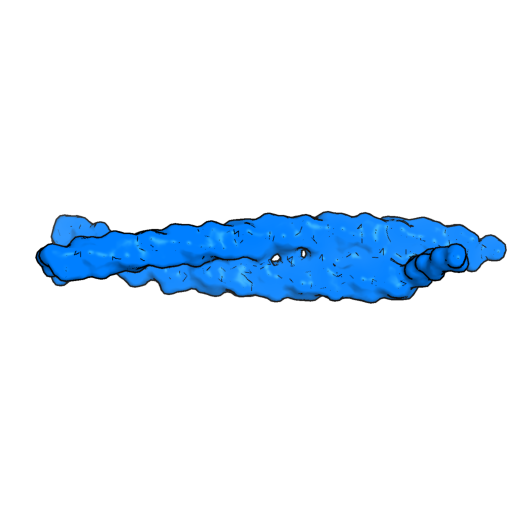1 97 ? 16.324 3.479 -27.049 1.00 91.69 97 ASP A C 1
ATOM 729 O O . ASP A 1 97 ? 16.882 3.774 -28.105 1.00 91.69 97 ASP A O 1
ATOM 733 N N . ALA A 1 98 ? 17.006 3.229 -25.928 1.00 87.25 98 ALA A N 1
ATOM 734 C CA . ALA A 1 98 ? 18.466 3.179 -25.870 1.00 87.25 98 ALA A CA 1
ATOM 735 C C . ALA A 1 98 ? 19.036 2.024 -26.716 1.00 87.25 98 ALA A C 1
ATOM 737 O O . ALA A 1 98 ? 19.950 2.246 -27.507 1.00 87.25 98 ALA A O 1
ATOM 738 N N . ASP A 1 99 ? 18.446 0.826 -26.637 1.00 87.06 99 ASP A N 1
ATOM 739 C CA . ASP A 1 99 ? 18.864 -0.317 -27.465 1.00 87.06 99 ASP A CA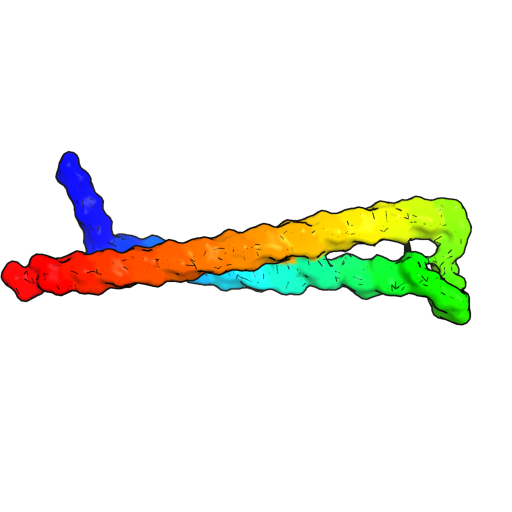 1
ATOM 740 C C . ASP A 1 99 ? 18.697 -0.048 -28.967 1.00 87.06 99 ASP A C 1
ATOM 742 O O . ASP A 1 99 ? 19.561 -0.411 -29.761 1.00 87.06 99 ASP A O 1
ATOM 746 N N . LYS A 1 100 ? 17.611 0.625 -29.373 1.00 83.12 100 LYS A N 1
ATOM 747 C CA . LYS A 1 100 ? 17.390 0.993 -30.784 1.00 83.12 100 LYS A CA 1
ATOM 748 C C . LYS A 1 100 ? 18.437 1.978 -31.310 1.00 83.12 100 LYS A C 1
ATOM 750 O O . LYS A 1 100 ? 18.739 1.952 -32.496 1.00 83.12 100 LYS A O 1
ATOM 755 N N . LYS A 1 101 ? 18.961 2.864 -30.456 1.00 70.56 101 LYS A N 1
ATOM 756 C CA . LYS A 1 101 ? 19.962 3.875 -30.840 1.00 70.56 101 LYS A CA 1
ATOM 757 C C . LYS A 1 101 ? 21.391 3.329 -30.878 1.00 70.56 101 LYS A C 1
ATOM 759 O O . LYS A 1 101 ? 22.191 3.844 -31.645 1.00 70.56 101 LYS A O 1
ATOM 764 N N . GLY A 1 102 ? 21.705 2.309 -30.076 1.00 61.66 102 GLY A N 1
ATOM 765 C CA . GLY A 1 102 ? 23.030 1.673 -30.038 1.00 61.66 102 GLY A CA 1
ATOM 766 C C . GLY A 1 102 ? 23.264 0.583 -31.094 1.00 61.66 102 GLY A C 1
ATOM 767 O O . GLY A 1 102 ? 24.341 -0.001 -31.119 1.00 61.66 102 GLY A O 1
ATOM 768 N N . GLY A 1 103 ? 22.266 0.281 -31.932 1.00 54.97 103 GLY A N 1
ATOM 769 C CA . GLY A 1 103 ? 22.327 -0.750 -32.976 1.00 54.97 103 GLY A CA 1
ATOM 770 C C . GLY A 1 103 ? 22.676 -0.250 -34.384 1.00 54.97 103 GLY A C 1
ATOM 771 O O . GLY A 1 103 ? 22.373 -0.963 -35.340 1.00 54.97 103 GLY A O 1
ATOM 772 N N . HIS A 1 104 ? 23.246 0.954 -34.522 1.00 39.62 104 HIS A N 1
ATOM 773 C CA . HIS A 1 104 ? 23.668 1.546 -35.799 1.00 39.62 104 HIS A CA 1
ATOM 774 C C . HIS A 1 104 ? 25.187 1.622 -35.934 1.00 39.62 104 HIS A C 1
ATOM 776 O O . HIS A 1 104 ? 25.843 2.016 -34.944 1.00 39.62 104 HIS A O 1
#

Sequence (104 aa):
MGDDDSAAELRRRAGVLRDAARRARNAAAGLGTYLDGPVKKASATGKDQIWKGPWAESTTKTLSSRSSTLHTMAADLLADAKRWVTEAGRLEDRAKDADKKGGH

Radius of gyration: 22.97 Å; Cα contacts (8 Å, |Δi|>4): 92; chains: 1; bounding box: 55×25×66 Å

Mean predicted aligned error: 6.27 Å

Secondary structure (DSSP, 8-state):
------HHHHHHHHHHHHHHHHHHHHHHHHHHTTTHHHHHHHT--GGG----SHHHHHHHHHHHHHHHHHHHHHHHHHHHHHHHHHHHHHHHHHHHHHHHHTT-

Organism: NCBI:txid310781

pLDDT: mean 89.95, std 12.31, range [39.47, 98.31]